Protein AF-A0A3L8SHZ1-F1 (afdb_monomer_lite)

InterPro domains:
  IPR016137 RGS domain [PF00615] (63-120)
  IPR016137 RGS domain [PS50132] (8-121)
  IPR036305 RGS domain superfamily [SSF48097] (8-131)
  IPR044926 RGS, subdomain 2 [G3DSA:1.10.167.10] (62-103)

pLDDT: mean 78.61, std 20.46, range [36.62, 97.12]

Secondary structure (DSSP, 8-state):
--HHHHHHHHTS-GGGHHHHHHHHIIIIISPP---GGGSHHHHTTSS-S--PPPSS--------TT--TTS-HHHHHHHHHHHHH---GGGGHHHHHHHHHHHTTHHHHHHHTSHHHHHHHHHHHHHTSPP-GGGSEEEEEEEEETTEEEEEEEPPPTTTGGG-

Organism: Chloebia gouldiae (NCBI:txid44316)

Radius of gyration: 27.33 Å; chains: 1; bounding box: 91×33×61 Å

Structure (mmCIF, N/CA/C/O backbone):
data_AF-A0A3L8SHZ1-F1
#
_entry.id   AF-A0A3L8SHZ1-F1
#
loop_
_atom_site.group_PDB
_atom_site.id
_atom_site.type_symbol
_atom_site.label_atom_id
_atom_site.label_alt_id
_atom_site.label_comp_id
_atom_site.label_asym_id
_atom_site.label_entity_id
_atom_site.label_seq_id
_atom_site.pdbx_PDB_ins_code
_atom_site.Cartn_x
_atom_site.Cartn_y
_atom_site.Cartn_z
_atom_site.occupancy
_atom_site.B_iso_or_equiv
_atom_site.auth_seq_id
_atom_site.auth_comp_id
_atom_site.auth_asym_id
_atom_site.auth_atom_id
_atom_site.pdbx_PDB_model_num
ATOM 1 N N . MET A 1 1 ? -9.343 -0.999 9.132 1.00 62.44 1 MET A N 1
ATOM 2 C CA . MET A 1 1 ? -8.519 0.213 9.185 1.00 62.44 1 MET A CA 1
ATOM 3 C C . MET A 1 1 ? -7.730 0.208 7.888 1.00 62.44 1 MET A C 1
ATOM 5 O O . MET A 1 1 ? -7.260 -0.868 7.531 1.00 62.44 1 MET A O 1
ATOM 9 N N . PRO A 1 2 ? -7.618 1.312 7.131 1.00 75.38 2 PRO A N 1
ATOM 10 C CA . PRO A 1 2 ? -6.782 1.315 5.933 1.00 75.38 2 PRO A CA 1
ATOM 11 C C . PRO A 1 2 ? -5.322 1.018 6.301 1.00 75.38 2 PRO A C 1
ATOM 13 O O . PRO A 1 2 ? -4.813 1.602 7.250 1.00 75.38 2 PRO A O 1
ATOM 16 N N . VAL A 1 3 ? -4.635 0.164 5.537 1.00 72.50 3 VAL A N 1
ATOM 17 C CA . VAL A 1 3 ? -3.240 -0.254 5.818 1.00 72.50 3 VAL A CA 1
ATOM 18 C C . VAL A 1 3 ? -2.276 0.942 5.912 1.00 72.50 3 VAL A C 1
ATOM 20 O O . VAL A 1 3 ? -1.334 0.939 6.695 1.00 72.50 3 VAL A O 1
ATOM 23 N N . TRP A 1 4 ? -2.547 2.023 5.177 1.00 80.38 4 TRP A N 1
ATOM 24 C CA . TRP A 1 4 ? -1.756 3.257 5.238 1.00 80.38 4 TRP A CA 1
ATOM 25 C C . TRP A 1 4 ? -1.808 3.960 6.602 1.00 80.38 4 TRP A C 1
ATOM 27 O O . TRP A 1 4 ? -0.862 4.654 6.952 1.00 80.38 4 TRP A O 1
ATOM 37 N N . VAL A 1 5 ? -2.871 3.765 7.388 1.00 85.31 5 VAL A N 1
ATOM 38 C CA . VAL A 1 5 ? -3.003 4.362 8.728 1.00 85.31 5 VAL A CA 1
ATOM 39 C C . VAL A 1 5 ? -1.958 3.793 9.688 1.00 85.31 5 VAL A C 1
ATOM 41 O O . VAL A 1 5 ? -1.378 4.545 10.469 1.00 85.31 5 VAL A O 1
ATOM 44 N N . GLU A 1 6 ? -1.670 2.492 9.597 1.00 87.12 6 GLU A N 1
ATOM 45 C CA . GLU A 1 6 ? -0.581 1.875 10.357 1.00 87.12 6 GLU A CA 1
ATOM 46 C C . GLU A 1 6 ? 0.779 2.404 9.895 1.00 87.12 6 GLU A C 1
ATOM 48 O O . GLU A 1 6 ? 1.571 2.847 10.723 1.00 87.12 6 GLU A O 1
ATOM 53 N N . ALA A 1 7 ? 1.022 2.456 8.582 1.00 88.75 7 ALA A N 1
ATOM 54 C CA . ALA A 1 7 ? 2.279 2.980 8.050 1.00 88.75 7 ALA A CA 1
ATOM 55 C C . ALA A 1 7 ? 2.541 4.422 8.519 1.00 88.75 7 ALA A C 1
ATOM 57 O O . ALA A 1 7 ? 3.660 4.786 8.878 1.00 88.75 7 ALA A O 1
ATOM 58 N N . GLU A 1 8 ? 1.498 5.253 8.569 1.00 91.19 8 GLU A N 1
ATOM 59 C CA . GLU A 1 8 ? 1.593 6.604 9.109 1.00 91.19 8 GLU A CA 1
ATOM 60 C C . GLU A 1 8 ? 1.863 6.635 10.622 1.00 91.19 8 GLU A C 1
ATOM 62 O O . GLU A 1 8 ? 2.452 7.601 11.121 1.00 91.19 8 GLU A O 1
ATOM 67 N N . TYR A 1 9 ? 1.389 5.643 11.373 1.00 91.69 9 TYR A N 1
ATOM 68 C CA . TYR A 1 9 ? 1.647 5.506 12.803 1.00 91.69 9 TYR A CA 1
ATOM 69 C C . TYR A 1 9 ? 3.093 5.060 13.076 1.00 91.69 9 TYR A C 1
ATOM 71 O O . TYR A 1 9 ? 3.766 5.674 13.900 1.00 91.69 9 TYR A O 1
ATOM 79 N N . GLU A 1 10 ? 3.621 4.091 12.327 1.00 92.00 10 GLU A N 1
ATOM 80 C CA . GLU A 1 10 ? 4.994 3.576 12.476 1.00 92.00 10 GLU A CA 1
ATOM 81 C C . GLU A 1 10 ? 6.084 4.635 12.228 1.00 92.00 10 GLU A C 1
ATOM 83 O O . GLU A 1 10 ? 7.136 4.648 12.883 1.00 92.00 10 GLU A O 1
ATOM 88 N N . ILE A 1 11 ? 5.844 5.548 11.282 1.00 93.25 11 ILE A N 1
ATOM 89 C CA . ILE A 1 11 ? 6.777 6.642 10.968 1.00 93.25 11 ILE A CA 1
ATOM 90 C C . ILE A 1 11 ? 6.626 7.849 11.901 1.00 93.25 11 ILE A C 1
ATOM 92 O O . ILE A 1 11 ? 7.418 8.792 11.807 1.00 93.25 11 ILE A O 1
ATOM 96 N N . ALA A 1 12 ? 5.617 7.859 12.776 1.00 92.56 12 ALA A N 1
ATOM 97 C CA . ALA A 1 12 ? 5.420 8.956 13.708 1.00 92.56 12 ALA A CA 1
ATOM 98 C C . ALA A 1 12 ? 6.575 9.019 14.731 1.00 92.56 12 ALA A C 1
ATOM 100 O O . ALA A 1 12 ? 7.138 7.984 15.103 1.00 92.56 12 ALA A O 1
ATOM 101 N N . PRO A 1 13 ? 6.944 10.224 15.205 1.00 93.31 13 PRO A N 1
ATOM 102 C CA . PRO A 1 13 ? 7.853 10.36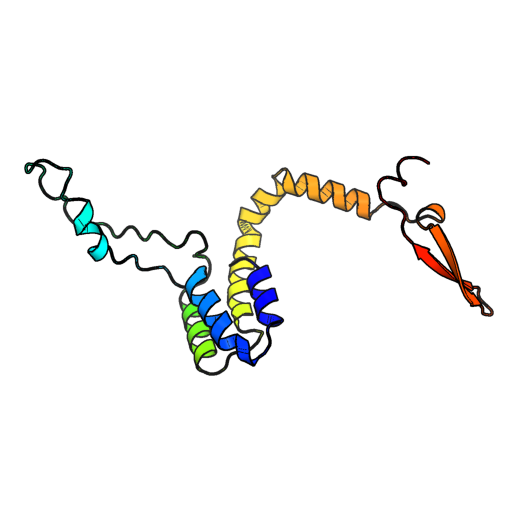6 16.337 1.00 93.31 13 PRO A CA 1
ATOM 103 C C . PRO A 1 13 ? 7.290 9.671 17.580 1.00 93.31 13 PRO A C 1
ATOM 105 O O . PRO A 1 13 ? 6.087 9.762 17.831 1.00 93.31 13 PRO A O 1
ATOM 108 N N . ASP A 1 14 ? 8.161 9.059 18.385 1.00 90.69 14 ASP A N 1
ATOM 109 C CA . ASP A 1 14 ? 7.762 8.257 19.552 1.00 90.69 14 ASP A CA 1
ATOM 110 C C . ASP A 1 14 ? 6.881 9.044 20.544 1.00 90.69 14 ASP A C 1
ATOM 112 O O . ASP A 1 14 ? 5.912 8.519 21.088 1.00 90.69 14 ASP A O 1
ATOM 116 N N . GLU A 1 15 ? 7.146 10.345 20.695 1.00 92.56 15 GLU A N 1
ATOM 117 C CA . GLU A 1 15 ? 6.392 11.291 21.534 1.00 92.56 15 GLU A CA 1
ATOM 118 C C . GLU A 1 15 ? 4.910 11.413 21.138 1.00 92.56 15 GLU A C 1
ATOM 120 O O . GLU A 1 15 ? 4.064 11.715 21.975 1.00 92.56 15 GLU A O 1
ATOM 125 N N . LYS A 1 16 ? 4.590 11.178 19.859 1.00 92.75 16 LYS A N 1
ATOM 126 C CA . LYS A 1 16 ? 3.237 11.312 19.299 1.00 92.75 16 LYS A CA 1
ATOM 127 C C . LYS A 1 16 ? 2.489 9.987 19.204 1.00 92.75 16 LYS A C 1
ATOM 129 O O . LYS A 1 16 ? 1.306 9.996 18.864 1.00 92.75 16 LYS A O 1
ATOM 134 N N . LEU A 1 17 ? 3.144 8.859 19.493 1.00 91.81 17 LEU A N 1
ATOM 135 C CA . LEU A 1 17 ? 2.526 7.536 19.379 1.00 91.81 17 LEU A CA 1
ATOM 136 C C . LEU A 1 17 ? 1.299 7.411 20.286 1.00 91.81 17 LEU A C 1
ATOM 138 O O . LEU A 1 17 ? 0.273 6.904 19.851 1.00 91.81 17 LEU A O 1
ATOM 142 N N . GLY A 1 18 ? 1.354 7.938 21.511 1.00 92.12 18 GLY A N 1
ATOM 143 C CA . GLY A 1 18 ? 0.214 7.887 22.431 1.00 92.12 18 GLY A CA 1
ATOM 144 C C . GLY A 1 18 ? -1.027 8.611 21.894 1.00 92.12 18 GLY A C 1
ATOM 145 O O . GLY A 1 18 ? -2.117 8.044 21.876 1.00 92.12 18 GLY A O 1
ATOM 146 N N . GLU A 1 19 ? -0.870 9.853 21.426 1.00 92.94 19 GLU A N 1
ATOM 147 C CA . GLU A 1 19 ? -1.979 10.658 20.888 1.00 92.94 19 GLU A CA 1
ATOM 148 C C . GLU A 1 19 ? -2.539 10.051 19.599 1.00 92.94 19 GLU A C 1
ATOM 150 O O . GLU A 1 19 ? -3.747 9.850 19.474 1.00 92.94 19 GLU A O 1
ATOM 155 N N . LYS A 1 20 ? -1.652 9.691 18.667 1.00 92.69 20 LYS A N 1
ATOM 156 C CA . LYS A 1 20 ? -2.041 9.118 17.378 1.00 92.69 20 LYS A CA 1
ATOM 157 C C . LYS A 1 20 ? -2.675 7.737 17.530 1.00 92.69 20 LYS A C 1
ATOM 159 O O . LYS A 1 20 ? -3.635 7.421 16.838 1.00 92.69 20 LYS A O 1
ATOM 164 N N . GLY A 1 21 ? -2.174 6.924 18.458 1.00 91.81 21 GLY A N 1
ATOM 165 C CA . GLY A 1 21 ? -2.756 5.623 18.770 1.00 91.81 21 GLY A CA 1
ATOM 166 C C . GLY A 1 21 ? -4.180 5.755 19.307 1.00 91.81 21 GLY A C 1
ATOM 167 O O . GLY A 1 21 ? -5.060 5.024 18.863 1.00 91.81 21 GLY A O 1
ATOM 168 N N . LYS A 1 22 ? -4.440 6.738 20.182 1.00 91.69 22 LYS A N 1
ATOM 169 C CA . LYS A 1 22 ? -5.792 7.008 20.705 1.00 91.69 22 LYS A CA 1
ATOM 170 C C . LYS A 1 22 ? -6.753 7.456 19.608 1.00 91.69 22 LYS A C 1
ATOM 172 O O . LYS A 1 22 ? -7.894 7.007 19.585 1.00 91.69 22 LYS A O 1
ATOM 177 N N . GLU A 1 23 ? -6.289 8.288 18.678 1.00 90.75 23 GLU A N 1
ATOM 178 C CA . GLU A 1 23 ? -7.078 8.689 17.508 1.00 90.75 23 GLU A CA 1
ATOM 179 C C . GLU A 1 23 ? -7.455 7.479 16.637 1.00 90.75 23 GLU A C 1
ATOM 181 O O . GLU A 1 23 ? -8.610 7.336 16.236 1.00 90.75 23 GLU A O 1
ATOM 186 N N . ILE A 1 24 ? -6.500 6.579 16.376 1.00 90.88 24 ILE A N 1
ATOM 187 C CA . ILE A 1 24 ? -6.733 5.365 15.581 1.00 90.88 24 ILE A CA 1
ATOM 188 C C . ILE A 1 24 ? -7.724 4.432 16.285 1.00 90.88 24 ILE A C 1
ATOM 190 O O . ILE A 1 24 ? -8.657 3.947 15.640 1.00 90.88 24 ILE A O 1
ATOM 194 N N . MET A 1 25 ? -7.553 4.219 17.593 1.00 89.19 25 MET A N 1
ATOM 195 C CA . MET 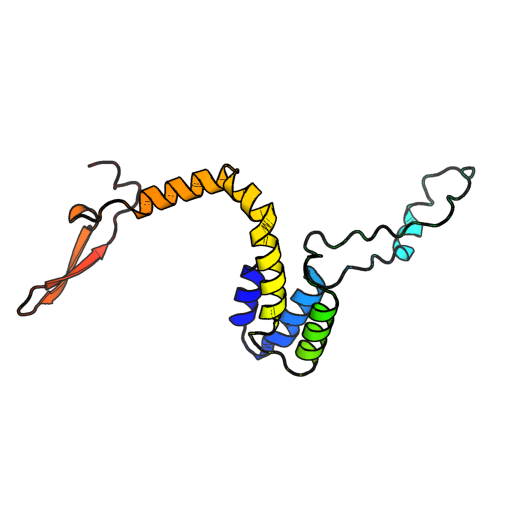A 1 25 ? -8.476 3.427 18.411 1.00 89.19 25 MET A CA 1
ATOM 196 C C . MET A 1 25 ? -9.899 3.981 18.314 1.00 89.19 25 MET A C 1
ATOM 198 O O . MET A 1 25 ? -10.804 3.254 17.909 1.00 89.19 25 MET A O 1
ATOM 202 N N . MET A 1 26 ? -10.067 5.282 18.581 1.00 87.38 26 MET A N 1
ATOM 203 C CA . MET A 1 26 ? -11.370 5.949 18.571 1.00 87.38 26 MET A CA 1
ATOM 204 C C . MET A 1 26 ? -12.065 5.859 17.205 1.00 87.38 26 MET A C 1
ATOM 206 O O . MET A 1 26 ? -13.269 5.644 17.113 1.00 87.38 26 MET A O 1
ATOM 210 N N . LYS A 1 27 ? -11.306 6.045 16.122 1.00 86.44 27 LYS A N 1
ATOM 211 C CA . LYS A 1 27 ? -11.872 6.200 14.779 1.00 86.44 27 LYS A CA 1
ATOM 212 C C . LYS A 1 27 ? -12.182 4.879 14.076 1.00 86.44 27 LYS A C 1
ATOM 214 O O . LYS A 1 27 ? -13.130 4.829 13.291 1.00 86.44 27 LYS A O 1
ATOM 219 N N . TYR A 1 28 ? -11.351 3.857 14.282 1.00 87.31 28 TYR A N 1
ATOM 220 C CA . TYR A 1 28 ? -11.398 2.619 13.494 1.00 87.31 28 TYR A CA 1
ATOM 221 C C . TYR A 1 28 ? -11.737 1.372 14.313 1.00 87.31 28 TYR A C 1
ATOM 223 O O . TYR A 1 28 ? -12.156 0.384 13.713 1.00 87.31 28 TYR A O 1
ATOM 231 N N . LEU A 1 29 ? -11.521 1.388 15.634 1.00 86.19 29 LEU A N 1
ATOM 232 C CA . LEU A 1 29 ? -11.580 0.186 16.474 1.00 86.19 29 LEU A CA 1
ATOM 233 C C . LEU A 1 29 ? -12.644 0.254 17.576 1.00 86.19 29 LEU A C 1
ATOM 235 O O . LEU A 1 29 ? -13.098 -0.793 18.024 1.00 86.19 29 LEU A O 1
ATOM 239 N N . THR A 1 30 ? -13.096 1.439 17.985 1.00 80.69 30 THR A N 1
ATOM 240 C CA . THR A 1 30 ? -14.221 1.579 18.919 1.00 80.69 30 THR A CA 1
ATOM 241 C C . THR A 1 30 ? -15.508 1.932 18.171 1.00 80.69 30 THR A C 1
ATOM 243 O O . THR A 1 30 ? -15.499 2.884 17.385 1.00 80.69 30 THR A O 1
ATOM 246 N N . PRO A 1 31 ? -16.624 1.223 18.411 1.00 67.44 31 PRO A N 1
ATOM 247 C CA . PRO A 1 31 ? -17.937 1.675 17.967 1.00 67.44 31 PRO A CA 1
ATOM 248 C C . PRO A 1 31 ? -18.264 3.021 18.629 1.00 67.44 31 PRO A C 1
ATOM 250 O O . PRO A 1 31 ? -18.085 3.171 19.836 1.00 67.44 31 PRO A O 1
ATOM 253 N N . GLU A 1 32 ? -18.727 4.009 17.863 1.00 61.88 32 GLU A N 1
ATOM 254 C CA . GLU A 1 32 ? -19.263 5.241 18.451 1.00 61.88 32 GLU A CA 1
ATOM 255 C C . GLU A 1 32 ? -20.626 4.933 19.090 1.00 61.88 32 GLU A C 1
ATOM 257 O O . GLU A 1 32 ? -21.582 4.584 18.394 1.00 61.88 32 GLU A O 1
ATOM 262 N N . ASP A 1 33 ? -20.738 5.082 20.412 1.00 52.09 33 ASP A N 1
ATOM 263 C CA . ASP A 1 33 ? -22.039 5.182 21.070 1.00 52.09 33 ASP A CA 1
ATOM 264 C C . ASP A 1 33 ? -22.637 6.555 20.721 1.00 52.09 33 ASP A C 1
ATOM 266 O O . ASP A 1 33 ? -22.232 7.590 21.254 1.00 52.09 33 ASP A O 1
ATOM 270 N N . ILE A 1 34 ? -23.604 6.599 19.802 1.00 44.50 34 ILE A N 1
ATOM 271 C CA . ILE A 1 34 ? -24.453 7.786 19.668 1.00 44.50 34 ILE A CA 1
ATOM 272 C C . ILE A 1 34 ? -25.385 7.804 20.882 1.00 44.50 34 ILE A C 1
ATOM 274 O O . ILE A 1 34 ? -26.333 7.019 20.955 1.00 44.50 34 ILE A O 1
ATOM 278 N N . ASP A 1 35 ? -25.142 8.723 21.819 1.00 44.88 35 ASP A N 1
ATOM 279 C CA . ASP A 1 35 ? -26.078 9.056 22.896 1.00 44.88 35 ASP A CA 1
ATOM 280 C C . ASP A 1 35 ? -27.396 9.581 22.294 1.00 44.88 35 ASP A C 1
ATOM 282 O O . ASP A 1 35 ? -27.585 10.782 22.067 1.00 44.88 35 ASP A O 1
ATOM 286 N N . LEU A 1 36 ? -28.342 8.671 22.043 1.00 45.72 36 LEU A N 1
ATOM 287 C CA . LEU A 1 36 ? -29.683 8.981 21.535 1.00 45.72 36 LEU A CA 1
ATOM 288 C C . LEU A 1 36 ? -30.497 9.897 22.473 1.00 45.72 36 LEU A C 1
ATOM 290 O O . LEU A 1 36 ? -31.522 10.430 22.056 1.00 45.72 36 LEU A O 1
ATOM 294 N N . GLU A 1 37 ? -30.030 10.171 23.696 1.00 51.06 37 GLU A N 1
ATOM 295 C CA . GLU A 1 37 ? -30.674 11.125 24.610 1.00 51.06 37 GLU A CA 1
ATOM 296 C C . GLU A 1 37 ? -30.541 12.595 24.166 1.00 51.06 37 GLU A C 1
ATOM 298 O O . GLU A 1 37 ? -31.263 13.458 24.670 1.00 51.06 37 GLU A O 1
ATOM 303 N N . LYS A 1 38 ? -29.665 12.924 23.201 1.00 43.31 38 LYS A N 1
ATOM 304 C CA . LYS A 1 38 ? -29.433 14.328 22.806 1.00 43.31 38 LYS A CA 1
ATOM 305 C C . LYS A 1 38 ? -30.312 14.855 21.665 1.00 43.31 38 LYS A C 1
ATOM 307 O O . LYS A 1 38 ? -30.336 16.070 21.468 1.00 43.31 38 LYS A O 1
ATOM 312 N N . ASP A 1 39 ? -31.063 14.000 20.962 1.00 40.34 39 ASP A N 1
ATOM 313 C CA . ASP A 1 39 ? -31.928 14.410 19.833 1.00 40.34 39 ASP A CA 1
ATOM 314 C C . ASP A 1 39 ? -33.442 14.175 20.052 1.00 40.34 39 ASP A C 1
ATOM 316 O O . ASP A 1 39 ? -34.265 14.530 19.201 1.00 40.34 39 ASP A O 1
ATOM 320 N N . GLU A 1 40 ? -33.867 13.711 21.236 1.00 44.50 40 GLU A N 1
ATOM 321 C CA . GLU A 1 40 ? -35.300 13.671 21.598 1.00 44.50 40 GLU A CA 1
ATOM 322 C C . GLU A 1 40 ? -35.935 15.077 21.662 1.00 44.50 40 GLU A C 1
ATOM 324 O O . GLU A 1 40 ? -37.143 15.255 21.468 1.00 44.50 40 GLU A O 1
ATOM 329 N N . GLY A 1 41 ? -35.113 16.116 21.851 1.00 42.34 41 GLY A N 1
ATOM 330 C CA . GLY A 1 41 ? -35.548 17.515 21.870 1.00 42.34 41 GLY A CA 1
ATOM 331 C C . GLY A 1 41 ? -35.949 18.084 20.503 1.00 42.34 41 GLY A C 1
ATOM 332 O O . GLY A 1 41 ? -36.561 19.154 20.447 1.00 42.34 41 GLY A O 1
ATOM 333 N N . LYS A 1 42 ? -35.630 17.396 19.397 1.00 44.97 42 LYS A N 1
ATOM 334 C CA . LYS A 1 42 ? -35.894 17.886 18.033 1.00 44.97 42 LYS A CA 1
ATOM 335 C C . LYS A 1 42 ? -36.991 17.105 17.311 1.00 44.97 42 LYS A C 1
ATOM 337 O O . LYS A 1 42 ? -37.672 17.676 16.459 1.00 44.97 42 LYS A O 1
ATOM 342 N N . PHE A 1 43 ? -37.228 15.851 17.698 1.00 39.50 43 PHE A N 1
ATOM 343 C CA . PHE A 1 43 ? -38.263 15.002 17.097 1.00 39.50 43 PHE A CA 1
ATOM 344 C C . PHE A 1 43 ? -39.685 15.311 17.608 1.00 39.50 43 PHE A C 1
ATOM 346 O O . PHE A 1 43 ? -40.658 15.205 16.861 1.00 39.50 43 PHE A O 1
ATOM 353 N N . ASN A 1 44 ? -39.820 15.822 18.837 1.00 37.78 44 ASN A N 1
ATOM 354 C CA . ASN A 1 44 ? -41.118 16.103 19.474 1.00 37.78 44 ASN A CA 1
ATOM 355 C C . ASN A 1 44 ? -41.842 17.374 18.985 1.00 37.78 44 ASN A C 1
ATOM 357 O O . ASN A 1 44 ? -42.802 17.825 19.609 1.00 37.78 44 ASN A O 1
ATOM 361 N N . ARG A 1 45 ? -41.421 17.968 17.861 1.00 44.75 45 ARG A N 1
ATOM 362 C CA . ARG A 1 45 ? -42.093 19.143 17.277 1.00 44.75 45 ARG A CA 1
ATOM 363 C C . ARG A 1 45 ? -42.948 18.857 16.044 1.00 44.75 45 ARG A C 1
ATOM 365 O O . ARG A 1 45 ? -43.586 19.792 15.567 1.00 44.75 45 ARG A O 1
ATOM 372 N N . ILE A 1 46 ? -42.963 17.626 15.516 1.00 48.47 46 ILE A N 1
ATOM 373 C CA . ILE A 1 46 ? -43.572 17.351 14.196 1.00 48.47 46 ILE A CA 1
ATOM 374 C C . ILE A 1 46 ? -44.633 16.229 14.198 1.00 48.47 46 ILE A C 1
ATOM 376 O O . ILE A 1 46 ? -45.272 16.019 13.172 1.00 48.47 46 ILE A O 1
ATOM 380 N N . LEU A 1 47 ? -44.958 15.574 15.320 1.00 36.62 47 LEU A N 1
ATOM 381 C CA . LEU A 1 47 ? -46.048 14.580 15.335 1.00 36.62 47 LEU A CA 1
ATOM 382 C C . LEU A 1 47 ? -47.245 15.014 16.204 1.00 36.62 47 LEU A C 1
ATOM 384 O O . LEU A 1 47 ? -47.055 15.355 17.372 1.00 36.62 47 LEU A O 1
ATOM 388 N N . PRO A 1 48 ? -48.485 15.010 15.669 1.00 36.94 48 PRO A N 1
ATOM 389 C CA . PRO A 1 48 ? -49.685 15.199 16.476 1.00 36.94 48 PRO A CA 1
ATOM 390 C C . PRO A 1 48 ? -49.872 14.017 17.442 1.00 36.94 48 PRO A C 1
ATOM 392 O O . PRO A 1 48 ? -49.558 12.874 17.118 1.00 36.94 48 PRO A O 1
ATOM 395 N N . ALA A 1 49 ? -50.392 14.320 18.632 1.00 45.59 49 ALA A N 1
ATOM 396 C CA . ALA A 1 49 ? -50.399 13.504 19.851 1.00 45.59 49 ALA A CA 1
ATOM 397 C C . ALA A 1 49 ? -51.249 12.205 19.826 1.00 45.59 49 ALA A C 1
ATOM 399 O O . ALA A 1 49 ? -51.998 11.944 20.765 1.00 45.59 49 ALA A O 1
ATOM 400 N N . SER A 1 50 ? -51.185 11.382 18.775 1.00 43.97 50 SER A N 1
ATOM 401 C CA . SER A 1 50 ? -52.033 10.180 18.672 1.00 43.97 50 SER A CA 1
ATOM 402 C C . SER A 1 50 ? -51.408 8.956 17.996 1.00 43.97 50 SER A C 1
ATOM 404 O O . SER A 1 50 ? -52.130 8.114 17.474 1.00 43.97 50 SER A O 1
ATOM 406 N N . VAL A 1 51 ? -50.084 8.802 18.029 1.00 45.91 51 VAL A N 1
ATOM 407 C CA . VAL A 1 51 ? -49.446 7.538 17.621 1.00 45.91 51 VAL A CA 1
ATOM 408 C C . VAL A 1 51 ? -48.859 6.870 18.861 1.00 45.91 51 VAL A C 1
ATOM 410 O O . VAL A 1 51 ? -47.999 7.446 19.524 1.00 45.91 51 VAL A O 1
ATOM 413 N N . GLU A 1 52 ? -49.387 5.695 19.210 1.00 40.75 52 GLU A N 1
ATOM 414 C CA . GLU A 1 52 ? -48.911 4.856 20.317 1.00 40.75 52 GLU A CA 1
ATOM 415 C C . GLU A 1 52 ? -47.412 4.538 20.177 1.00 40.75 52 GLU A C 1
ATOM 417 O O . GLU A 1 52 ? -46.900 4.331 19.075 1.00 40.75 52 GLU A O 1
ATOM 422 N N . ALA A 1 53 ? -46.708 4.516 21.312 1.00 38.31 53 ALA A N 1
ATOM 423 C CA . ALA A 1 53 ? -45.265 4.304 21.384 1.00 38.31 53 ALA A CA 1
ATOM 424 C C . ALA A 1 53 ? -44.860 2.907 20.860 1.00 38.31 53 ALA A C 1
ATOM 426 O O . ALA A 1 53 ? -45.467 1.912 21.267 1.00 38.31 53 ALA A O 1
ATOM 427 N N . PRO A 1 54 ? -43.822 2.791 20.010 1.00 39.56 54 PRO A N 1
ATOM 428 C CA . PRO A 1 54 ? -43.343 1.492 19.559 1.00 39.56 54 PRO A CA 1
ATOM 429 C C . PRO A 1 54 ? -42.623 0.739 20.698 1.00 39.56 54 PRO A C 1
ATOM 431 O O . PRO A 1 54 ? -41.860 1.346 21.456 1.00 39.56 54 PRO A O 1
ATOM 434 N N . PRO A 1 55 ? -42.842 -0.583 20.839 1.00 38.16 55 PRO A N 1
ATOM 435 C CA . PRO A 1 55 ? -42.198 -1.391 21.865 1.00 38.16 55 PRO A CA 1
ATOM 436 C C . PRO A 1 55 ? -40.717 -1.615 21.533 1.00 38.16 55 PRO A C 1
ATOM 438 O O . PRO A 1 55 ? -40.387 -2.038 20.431 1.00 38.16 55 PRO A O 1
ATOM 441 N N . ALA A 1 56 ? -39.862 -1.355 22.528 1.00 39.16 56 ALA A N 1
ATOM 442 C CA . ALA A 1 56 ? -38.431 -1.663 22.599 1.00 39.16 56 ALA A CA 1
ATOM 443 C C . ALA A 1 56 ? -37.602 -1.261 21.364 1.00 39.16 56 ALA A C 1
ATOM 445 O O . ALA A 1 56 ? -37.483 -2.000 20.388 1.00 39.16 56 ALA A O 1
ATOM 446 N N . ALA A 1 57 ? -36.948 -0.101 21.464 1.00 38.19 57 ALA A N 1
ATOM 447 C CA . ALA A 1 57 ? -35.890 0.319 20.559 1.00 38.19 57 ALA A CA 1
ATOM 448 C C . ALA A 1 57 ? -34.842 -0.799 20.395 1.00 38.19 57 ALA A C 1
ATOM 450 O O . ALA A 1 57 ? -34.042 -1.069 21.293 1.00 38.19 57 ALA A O 1
ATOM 451 N N . HIS A 1 58 ? -34.838 -1.451 19.232 1.00 41.31 58 HIS A N 1
ATOM 452 C CA . HIS A 1 58 ? -33.659 -2.160 18.762 1.00 41.31 58 HIS A CA 1
ATOM 453 C C . HIS A 1 58 ? -32.548 -1.117 18.616 1.00 41.31 58 HIS A C 1
ATOM 455 O O . HIS A 1 58 ? -32.681 -0.179 17.832 1.00 41.31 58 HIS A O 1
ATOM 461 N N . ARG A 1 59 ? -31.477 -1.263 19.405 1.00 37.72 59 ARG A N 1
ATOM 462 C CA . ARG A 1 59 ? -30.242 -0.484 19.271 1.00 37.72 59 ARG A CA 1
ATOM 463 C C . ARG A 1 59 ? -29.753 -0.605 17.828 1.00 37.72 59 ARG A C 1
ATOM 465 O O . ARG A 1 59 ? -29.250 -1.656 17.440 1.00 37.72 59 ARG A O 1
ATOM 472 N N . VAL A 1 60 ? -29.931 0.442 17.031 1.00 38.81 60 VAL A N 1
ATOM 473 C CA . VAL A 1 60 ? -29.256 0.561 15.741 1.00 38.81 60 VAL A CA 1
ATOM 474 C C . VAL A 1 60 ? -27.874 1.114 16.060 1.00 38.81 60 VAL A C 1
ATOM 476 O O . VAL A 1 60 ? -27.726 2.307 16.300 1.00 38.81 60 VAL A O 1
ATOM 479 N N . LEU A 1 61 ? -26.882 0.226 16.140 1.00 40.25 61 LEU A N 1
ATOM 480 C CA . LEU A 1 61 ? -25.478 0.619 16.163 1.00 40.25 61 LEU A CA 1
ATOM 481 C C . LEU A 1 61 ? -25.155 1.146 14.762 1.00 40.25 61 LEU A C 1
ATOM 483 O O . LEU A 1 61 ? -24.923 0.369 13.841 1.00 40.25 61 LEU A O 1
ATOM 487 N N . THR A 1 62 ? -25.236 2.457 14.555 1.00 38.09 62 THR A N 1
ATOM 488 C CA . THR A 1 62 ? -24.631 3.059 13.366 1.00 38.09 62 THR A CA 1
ATOM 489 C C . THR A 1 62 ? -23.159 3.248 13.674 1.00 38.09 62 THR A C 1
ATOM 491 O O . THR A 1 62 ? -22.766 4.237 14.286 1.00 38.09 62 THR A O 1
ATOM 494 N N . GLU A 1 63 ? -22.372 2.244 13.309 1.00 46.78 63 GLU A N 1
ATOM 495 C CA . GLU A 1 63 ? -20.918 2.272 13.387 1.00 46.78 63 GLU A CA 1
ATOM 496 C C . GLU A 1 63 ? -20.381 3.481 12.594 1.00 46.78 63 GLU A C 1
ATOM 498 O O . GLU A 1 63 ? -20.958 3.872 11.572 1.00 46.78 63 GLU A O 1
ATOM 503 N N . SER A 1 64 ? -19.283 4.092 13.060 1.00 50.91 64 SER A N 1
ATOM 504 C CA . SER A 1 64 ? -18.537 5.089 12.278 1.00 50.91 64 SER A CA 1
ATOM 505 C C . SER A 1 64 ? -18.345 4.556 10.849 1.00 50.91 64 SER A C 1
ATOM 507 O O . SER A 1 64 ? -18.022 3.379 10.691 1.00 50.91 64 SER A O 1
ATOM 509 N N . PRO A 1 65 ? -18.481 5.372 9.784 1.00 60.09 65 PRO A N 1
ATOM 510 C CA . PRO A 1 65 ? -18.328 4.896 8.404 1.00 60.09 65 PRO A CA 1
ATOM 511 C C . PRO A 1 65 ? -16.928 4.329 8.101 1.00 60.09 65 PRO A C 1
ATOM 513 O O . PRO A 1 65 ? -16.703 3.788 7.022 1.00 60.09 65 PRO A O 1
ATOM 516 N N . ALA A 1 66 ? -15.978 4.489 9.028 1.00 71.25 66 ALA A N 1
ATOM 517 C CA . ALA A 1 66 ? -14.629 3.947 8.967 1.00 71.25 66 ALA A CA 1
ATOM 518 C C . ALA A 1 66 ? -14.364 2.822 9.989 1.00 71.25 66 ALA A C 1
ATOM 520 O O . ALA A 1 66 ? -13.238 2.323 10.036 1.00 71.25 66 ALA A O 1
ATOM 521 N N . TYR A 1 67 ? -15.348 2.447 10.811 1.00 79.06 67 TYR A N 1
ATOM 522 C CA . TYR A 1 67 ? -15.233 1.343 11.761 1.00 79.06 67 TYR A CA 1
ATOM 523 C C . TYR A 1 67 ? -15.023 0.019 11.031 1.00 79.06 67 TYR A C 1
ATOM 525 O O . TYR A 1 67 ? -15.509 -0.181 9.918 1.00 79.06 67 TYR A O 1
ATOM 533 N N . VAL A 1 68 ? -14.229 -0.856 11.643 1.00 83.62 68 VAL A N 1
ATOM 534 C CA . VAL A 1 68 ? -13.731 -2.071 10.999 1.00 83.62 68 VAL A CA 1
ATOM 535 C C . VAL A 1 68 ? -14.113 -3.267 11.860 1.00 83.62 68 VAL A C 1
ATOM 537 O O . VAL A 1 68 ? -13.375 -3.604 12.792 1.00 83.62 68 VAL A O 1
ATOM 540 N N . PRO A 1 69 ? -15.265 -3.896 11.569 1.00 82.19 69 PRO A N 1
ATOM 541 C CA . PRO A 1 69 ? -15.800 -4.995 12.368 1.00 82.19 69 PRO A CA 1
ATOM 542 C C . PRO A 1 69 ? -14.960 -6.279 12.271 1.00 82.19 69 PRO A C 1
ATOM 544 O O . PRO A 1 69 ? -15.151 -7.208 13.052 1.00 82.19 69 PRO A O 1
ATOM 547 N N . GLU A 1 70 ? -14.016 -6.357 11.330 1.00 85.75 70 GLU A N 1
ATOM 548 C CA . GLU A 1 70 ? -13.160 -7.526 11.098 1.00 85.75 70 GLU A CA 1
ATOM 549 C C . GLU A 1 70 ? -12.054 -7.699 12.151 1.00 85.75 70 GLU A C 1
ATOM 551 O O . GLU A 1 70 ? -11.357 -8.718 12.161 1.00 85.75 70 GLU A O 1
ATOM 556 N N . VAL A 1 71 ? -11.845 -6.708 13.021 1.00 87.00 71 VAL A N 1
ATOM 557 C CA . VAL A 1 71 ? -10.899 -6.812 14.136 1.00 87.00 71 VAL A CA 1
ATOM 558 C C . VAL A 1 71 ? -11.637 -7.339 15.364 1.00 87.00 71 VAL A C 1
ATOM 560 O O . VAL A 1 71 ? -12.577 -6.720 15.851 1.00 87.00 71 VAL A O 1
ATOM 563 N N . SER A 1 72 ? -11.194 -8.483 15.891 1.00 87.31 72 SER A N 1
ATOM 564 C CA . SER A 1 72 ? -11.813 -9.102 17.069 1.00 87.31 72 SER A CA 1
ATOM 565 C C . SER A 1 72 ? -11.731 -8.199 18.312 1.00 87.31 72 SER A C 1
ATOM 567 O O . SER A 1 72 ? -10.675 -7.590 18.533 1.00 87.31 72 SER A O 1
ATOM 569 N N . PRO A 1 73 ? -12.759 -8.182 19.178 1.00 86.94 73 PRO A N 1
ATOM 570 C CA . PRO A 1 73 ? -12.771 -7.365 20.393 1.00 86.94 73 PRO A CA 1
ATOM 571 C C . PRO A 1 73 ? -11.602 -7.673 21.341 1.00 86.94 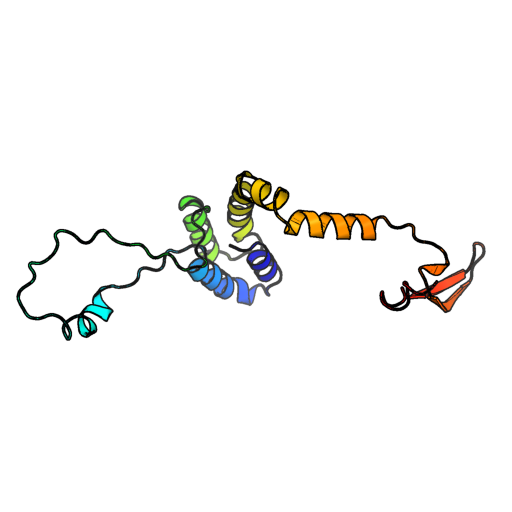73 PRO A C 1
ATOM 573 O O . PRO A 1 73 ? -11.080 -6.767 21.987 1.00 86.94 73 PRO A O 1
ATOM 576 N N . GLU A 1 74 ? -11.110 -8.915 21.371 1.00 89.56 74 GLU A N 1
ATOM 577 C CA . GLU A 1 74 ? -9.944 -9.306 22.171 1.00 89.56 74 GLU A CA 1
ATOM 578 C C . GLU A 1 74 ? -8.652 -8.617 21.704 1.00 89.56 74 GLU A C 1
ATOM 580 O O . GLU A 1 74 ? -7.799 -8.276 22.524 1.00 89.56 74 GLU A O 1
ATOM 585 N N . LEU A 1 75 ? -8.493 -8.403 20.393 1.00 89.50 75 LEU A N 1
ATOM 586 C CA . LEU A 1 75 ? -7.343 -7.679 19.839 1.00 89.50 75 LEU A CA 1
ATOM 587 C C . LEU A 1 75 ? -7.434 -6.188 20.156 1.00 89.50 75 LEU A C 1
ATOM 589 O O . LEU A 1 75 ? -6.423 -5.588 20.507 1.00 89.50 75 LEU A O 1
ATOM 593 N N . ILE A 1 76 ? -8.637 -5.614 20.087 1.00 89.94 76 ILE A N 1
ATOM 594 C CA . ILE A 1 76 ? -8.882 -4.204 20.414 1.00 89.94 76 ILE A CA 1
ATOM 595 C C . ILE A 1 76 ? -8.490 -3.935 21.870 1.00 89.94 76 ILE A C 1
ATOM 597 O O . ILE A 1 76 ? -7.705 -3.026 22.127 1.00 89.94 76 ILE A O 1
ATOM 601 N N . GLN A 1 77 ? -8.937 -4.783 22.800 1.00 89.69 77 GLN A N 1
ATOM 602 C CA . GLN A 1 77 ? -8.591 -4.666 24.217 1.00 89.69 77 GLN A CA 1
ATOM 603 C C . GLN A 1 77 ? -7.076 -4.778 24.460 1.00 89.69 77 GLN A C 1
ATOM 605 O O . GLN A 1 77 ? -6.495 -3.960 25.167 1.00 89.69 77 GLN A O 1
ATOM 610 N N . GLN A 1 78 ? -6.401 -5.751 23.837 1.00 91.25 78 GLN A N 1
ATOM 611 C CA . GLN A 1 78 ? -4.944 -5.895 23.968 1.00 91.25 78 GLN A CA 1
ATOM 612 C C . GLN A 1 78 ? -4.180 -4.689 23.414 1.00 91.25 78 GLN A C 1
ATOM 614 O O . GLN A 1 78 ? -3.134 -4.310 23.947 1.00 91.25 78 GLN A O 1
ATOM 619 N N . THR A 1 79 ? -4.661 -4.115 22.313 1.00 92.44 79 THR A N 1
ATOM 620 C CA . THR A 1 79 ? -4.079 -2.917 21.715 1.00 92.44 79 THR A CA 1
ATOM 621 C C . THR A 1 79 ? -4.304 -1.697 22.609 1.00 92.44 79 THR A C 1
ATOM 623 O O . THR A 1 79 ? -3.369 -0.923 22.799 1.00 92.44 79 THR A O 1
ATOM 626 N N . GLU A 1 80 ? -5.477 -1.561 23.226 1.00 92.00 80 GLU A N 1
ATOM 627 C CA . GLU A 1 80 ? -5.777 -0.505 24.199 1.00 92.00 80 GLU A CA 1
ATOM 628 C C . GLU A 1 80 ? -4.860 -0.585 25.429 1.00 92.00 80 GLU A C 1
ATOM 630 O O . GLU A 1 80 ? -4.174 0.382 25.758 1.00 92.00 80 GLU A O 1
ATOM 635 N N . GLU A 1 81 ? -4.733 -1.765 26.039 1.00 91.94 81 GLU A N 1
ATOM 636 C CA . GLU A 1 81 ? -3.852 -1.975 27.194 1.00 91.94 81 GLU A CA 1
ATOM 637 C C . GLU A 1 81 ? -2.384 -1.664 26.865 1.00 91.94 81 GLU A C 1
ATOM 639 O O . GLU A 1 81 ? -1.667 -1.037 27.651 1.00 91.94 81 GLU A O 1
ATOM 644 N N . LYS A 1 82 ? -1.897 -2.083 25.691 1.00 92.00 82 LYS A N 1
ATOM 645 C CA . LYS A 1 82 ? -0.522 -1.786 25.260 1.00 92.00 82 LYS A CA 1
ATOM 646 C C . LYS A 1 82 ? -0.319 -0.302 24.972 1.00 92.00 82 LYS A C 1
ATOM 648 O O . LYS A 1 82 ? 0.762 0.213 25.254 1.00 92.00 82 LYS A O 1
ATOM 653 N N . LEU A 1 83 ? -1.335 0.378 24.446 1.00 92.12 83 LEU A N 1
ATOM 654 C CA . LEU A 1 83 ? -1.301 1.816 24.200 1.00 92.12 83 LEU A CA 1
ATOM 655 C C . LEU A 1 83 ? -1.201 2.614 25.507 1.00 92.12 83 LEU A C 1
ATOM 657 O O . LEU A 1 83 ? -0.497 3.620 25.549 1.00 92.12 83 LEU A O 1
ATOM 661 N N . GLU A 1 84 ? -1.868 2.168 26.573 1.00 89.81 84 GLU A N 1
ATOM 662 C CA . GLU A 1 84 ? -1.794 2.816 27.887 1.00 89.81 84 GLU A CA 1
ATOM 663 C C . GLU A 1 84 ? -0.467 2.561 28.610 1.00 89.81 84 GLU A C 1
ATOM 665 O O . GLU A 1 84 ? 0.080 3.470 29.235 1.00 89.81 84 GLU A O 1
ATOM 670 N N . ASN A 1 85 ? 0.066 1.341 28.515 1.00 89.88 85 ASN A N 1
ATOM 671 C CA . ASN A 1 85 ? 1.279 0.956 29.236 1.00 89.88 85 ASN A CA 1
ATOM 672 C C . ASN A 1 85 ? 2.565 1.401 28.527 1.00 89.88 85 ASN A C 1
ATOM 674 O O . ASN A 1 85 ? 3.469 1.952 29.156 1.00 89.88 85 ASN A O 1
ATOM 678 N N . SER A 1 86 ? 2.682 1.129 27.225 1.00 90.06 86 SER A N 1
ATOM 679 C CA . SER A 1 86 ? 3.893 1.413 26.452 1.00 90.06 86 SER A CA 1
ATOM 680 C C . SER A 1 86 ? 3.601 1.441 24.943 1.00 90.06 86 SER A C 1
ATOM 682 O O . SER A 1 86 ? 3.688 0.395 24.285 1.00 90.06 86 SER A O 1
ATOM 684 N N . PRO A 1 87 ? 3.296 2.619 24.365 1.00 89.75 87 PRO A N 1
ATOM 685 C CA . PRO A 1 87 ? 3.140 2.765 22.924 1.00 89.75 87 PRO A CA 1
ATOM 686 C C . PRO A 1 87 ? 4.416 2.344 22.192 1.00 89.75 87 PRO A C 1
ATOM 688 O O . PRO A 1 87 ? 5.519 2.774 22.531 1.00 89.75 87 PRO A O 1
ATOM 691 N N . CYS A 1 88 ? 4.271 1.520 21.161 1.00 92.12 88 CYS A N 1
ATOM 692 C CA . CYS A 1 88 ? 5.360 1.136 20.272 1.00 92.12 88 CYS A CA 1
ATOM 693 C C . CYS A 1 88 ? 4.878 1.152 18.821 1.00 92.12 88 CYS A C 1
ATOM 695 O O . CYS A 1 88 ? 3.677 1.240 18.569 1.00 92.12 88 CYS A O 1
ATOM 697 N N . LYS A 1 89 ? 5.810 1.078 17.869 1.00 91.50 89 LYS A N 1
ATOM 698 C CA . LYS A 1 89 ? 5.510 1.182 16.431 1.00 91.50 89 LYS A CA 1
ATOM 699 C C . LYS A 1 89 ? 4.693 0.002 15.904 1.00 91.50 89 LYS A C 1
ATOM 701 O O . LYS A 1 89 ? 3.776 0.202 15.127 1.00 91.50 89 LYS A O 1
ATOM 706 N N . GLU A 1 90 ? 4.932 -1.185 16.450 1.00 91.75 90 GLU A N 1
ATOM 707 C CA . GLU A 1 90 ? 4.268 -2.441 16.067 1.00 91.75 90 GLU A CA 1
ATOM 708 C C . GLU A 1 90 ? 2.909 -2.657 16.766 1.00 91.75 90 GLU A C 1
ATOM 710 O O . GLU A 1 90 ? 2.380 -3.769 16.789 1.00 91.75 90 GLU A O 1
ATOM 715 N N . LEU A 1 91 ? 2.351 -1.620 17.401 1.00 92.75 91 LEU A N 1
ATOM 716 C CA . LEU A 1 91 ? 1.143 -1.726 18.224 1.00 92.75 91 LEU A CA 1
ATOM 717 C C . LEU A 1 91 ? -0.075 -2.238 17.433 1.00 92.75 91 LEU A C 1
ATOM 719 O O . LEU A 1 91 ? -0.856 -3.038 17.953 1.00 92.75 91 LEU A O 1
ATOM 723 N N . PHE A 1 92 ? -0.226 -1.787 16.186 1.00 92.38 92 PHE A N 1
ATOM 724 C CA . PHE A 1 92 ? -1.369 -2.113 15.331 1.00 92.38 92 PHE A CA 1
ATOM 725 C C . PHE A 1 92 ? -1.132 -3.304 14.394 1.00 92.38 92 PHE A C 1
ATOM 727 O O . PHE A 1 92 ? -2.088 -3.761 13.769 1.00 92.38 92 PHE A O 1
ATOM 734 N N . SER A 1 93 ? 0.069 -3.889 14.394 1.00 91.31 93 SER A N 1
ATOM 735 C CA . SER A 1 93 ? 0.436 -5.018 13.526 1.00 91.31 93 SER A CA 1
ATOM 736 C C . SER A 1 93 ? -0.541 -6.201 13.614 1.00 91.31 93 SER A C 1
ATOM 738 O O . SER A 1 93 ? -0.985 -6.702 12.573 1.00 91.31 93 SER A O 1
ATOM 740 N N . PRO A 1 94 ? -1.005 -6.620 14.813 1.00 91.56 94 PRO A N 1
ATOM 741 C CA . PRO A 1 94 ? -2.029 -7.660 14.918 1.00 91.56 94 PRO A CA 1
ATOM 742 C C . PRO A 1 94 ? -3.381 -7.252 14.310 1.00 91.56 94 PRO A C 1
ATOM 744 O O . PRO A 1 94 ? -4.041 -8.077 13.678 1.00 91.56 94 PRO A O 1
ATOM 747 N N . CYS A 1 95 ? -3.782 -5.986 14.470 1.00 90.69 95 CYS A N 1
ATOM 748 C CA . CYS A 1 95 ? -5.030 -5.458 13.914 1.00 90.69 95 CYS A CA 1
ATOM 749 C C . CYS A 1 95 ? -4.966 -5.415 12.384 1.00 90.69 95 CYS A C 1
ATOM 751 O O . CYS A 1 95 ? -5.883 -5.891 11.717 1.00 90.69 95 CYS A O 1
ATOM 753 N N . THR A 1 96 ? -3.866 -4.914 11.814 1.00 90.44 96 THR A N 1
ATOM 754 C CA . THR A 1 96 ? -3.662 -4.904 10.362 1.00 90.44 96 THR A CA 1
ATOM 755 C C . THR A 1 96 ? -3.638 -6.306 9.792 1.00 90.44 96 THR A C 1
ATOM 757 O O . THR A 1 96 ? -4.252 -6.542 8.755 1.00 90.44 96 THR A O 1
ATOM 760 N N . LYS A 1 97 ? -2.993 -7.260 10.470 1.00 91.06 97 LYS A N 1
ATOM 761 C CA . LYS A 1 97 ? -3.005 -8.654 10.031 1.00 91.06 97 LYS A CA 1
ATOM 762 C C . LYS A 1 97 ? -4.427 -9.210 9.940 1.00 91.06 97 LYS A C 1
ATOM 764 O O . LYS A 1 97 ? -4.765 -9.784 8.913 1.00 91.06 97 LYS A O 1
ATOM 769 N N . SER A 1 98 ? -5.268 -8.969 10.949 1.00 90.81 98 SER A N 1
ATOM 770 C CA . SER A 1 98 ? -6.683 -9.378 10.923 1.00 90.81 98 SER A CA 1
ATOM 771 C C . SER A 1 98 ? -7.422 -8.792 9.715 1.00 90.81 98 SER A C 1
ATOM 773 O O . SER A 1 98 ? -8.136 -9.495 9.002 1.00 90.81 98 SER A O 1
ATOM 775 N N . VAL A 1 99 ? -7.200 -7.503 9.439 1.00 90.38 99 VAL A N 1
ATOM 776 C CA . VAL A 1 99 ? -7.805 -6.816 8.289 1.00 90.38 99 VAL A CA 1
ATOM 777 C C . VAL A 1 99 ? -7.293 -7.386 6.964 1.00 90.38 99 VAL A C 1
ATOM 779 O O . VAL A 1 99 ? -8.081 -7.606 6.050 1.00 90.38 99 VAL A O 1
ATOM 782 N N . LEU A 1 100 ? -5.990 -7.645 6.841 1.00 90.88 100 LEU A N 1
ATOM 783 C CA . LEU A 1 100 ? -5.393 -8.225 5.637 1.00 90.88 100 LEU A CA 1
ATOM 784 C C . LEU A 1 100 ? -5.888 -9.650 5.383 1.00 90.88 100 LEU A C 1
ATOM 786 O O . LEU A 1 100 ? -6.172 -9.989 4.235 1.00 90.88 100 LEU A O 1
ATOM 790 N N . ASP A 1 101 ? -6.030 -10.458 6.433 1.00 92.38 101 ASP A N 1
ATOM 791 C CA . ASP A 1 101 ? -6.561 -11.816 6.338 1.00 92.38 101 ASP A CA 1
ATOM 792 C C . ASP A 1 101 ? -7.996 -11.784 5.784 1.00 92.38 101 ASP A C 1
ATOM 794 O O . ASP A 1 101 ? -8.306 -12.525 4.849 1.00 92.38 101 ASP A O 1
ATOM 798 N N . HIS A 1 102 ? -8.842 -10.859 6.255 1.00 90.75 102 HIS A N 1
ATOM 799 C CA . HIS A 1 102 ? -10.172 -10.640 5.676 1.00 90.75 102 HIS A CA 1
ATOM 800 C C . HIS A 1 102 ? -10.106 -10.165 4.217 1.00 90.75 102 HIS A C 1
ATOM 802 O O . HIS A 1 102 ? -10.744 -10.756 3.342 1.00 90.75 102 HIS A O 1
ATOM 808 N N . LEU A 1 103 ? -9.308 -9.127 3.935 1.00 90.81 103 LEU A N 1
ATOM 809 C CA . LEU A 1 103 ? -9.175 -8.562 2.590 1.00 90.81 103 LEU A CA 1
ATOM 810 C C . LEU A 1 103 ? -8.664 -9.588 1.581 1.00 90.81 103 LEU A C 1
ATOM 812 O O . LEU A 1 103 ? -9.027 -9.493 0.417 1.00 90.81 103 LEU A O 1
ATOM 816 N N . SER A 1 104 ? -7.865 -10.569 2.009 1.00 92.12 104 SER A N 1
ATOM 817 C CA . SER A 1 104 ? -7.349 -11.646 1.157 1.00 92.12 104 SER A CA 1
ATOM 818 C C . SER A 1 104 ? -8.416 -12.646 0.689 1.00 92.12 104 SER A C 1
ATOM 820 O O . SER A 1 104 ? -8.163 -13.428 -0.230 1.00 92.12 104 SER A O 1
ATOM 822 N N . GLY A 1 105 ? -9.596 -12.626 1.314 1.00 93.94 105 GLY A N 1
ATOM 823 C CA . GLY A 1 105 ? -10.709 -13.513 1.011 1.00 93.94 105 GLY A CA 1
ATOM 824 C C . GLY A 1 105 ? -11.591 -13.002 -0.126 1.00 93.94 105 GLY A C 1
ATOM 825 O O . GLY A 1 105 ? -11.144 -12.770 -1.250 1.00 93.94 105 GLY A O 1
ATOM 826 N N . GLU A 1 106 ? -12.879 -12.875 0.174 1.00 93.81 106 GLU A N 1
ATOM 827 C CA . GLU A 1 106 ? -13.918 -12.481 -0.780 1.00 93.81 106 GLU A CA 1
ATOM 828 C C . GLU A 1 106 ? -13.678 -11.082 -1.394 1.00 93.81 106 GLU A C 1
ATOM 830 O O . GLU A 1 106 ? -13.668 -11.003 -2.626 1.00 93.81 106 GLU A O 1
ATOM 835 N N . PRO A 1 107 ? -13.274 -10.042 -0.627 1.00 93.94 107 PRO A N 1
ATOM 836 C CA . PRO A 1 107 ? -12.961 -8.729 -1.201 1.00 93.94 107 PRO A CA 1
ATOM 837 C C . PRO A 1 107 ? -11.841 -8.768 -2.249 1.00 93.94 107 PRO A C 1
ATOM 839 O O . PRO A 1 107 ? -11.869 -8.030 -3.238 1.00 93.94 107 PRO A O 1
ATOM 842 N N . PHE A 1 108 ? -10.846 -9.646 -2.076 1.00 94.00 108 PHE A N 1
ATOM 843 C CA . PHE A 1 108 ? -9.802 -9.825 -3.082 1.00 94.00 108 PHE A CA 1
ATOM 844 C C . PHE A 1 108 ? -10.353 -10.461 -4.360 1.00 94.00 108 PHE A C 1
ATOM 846 O O . PHE A 1 108 ? -9.954 -10.063 -5.451 1.00 94.00 108 PHE A O 1
ATOM 853 N N . GLN A 1 109 ? -11.289 -11.410 -4.258 1.00 95.94 109 GLN A N 1
ATOM 854 C CA . GLN A 1 109 ? -11.934 -11.994 -5.438 1.00 95.94 109 GLN A CA 1
ATOM 855 C C . GLN A 1 109 ? -12.778 -10.965 -6.191 1.00 95.94 109 GLN A C 1
ATOM 857 O O . GLN A 1 109 ? -12.711 -10.903 -7.419 1.00 95.94 109 GLN A O 1
ATOM 862 N N . GLU A 1 110 ? -13.523 -10.118 -5.483 1.00 96.25 110 GLU A N 1
ATOM 863 C CA . GLU A 1 110 ? -14.244 -9.007 -6.107 1.00 96.25 110 GLU A CA 1
ATOM 864 C C . GLU A 1 110 ? -13.283 -8.041 -6.808 1.00 96.25 110 GLU A C 1
ATOM 866 O O . GLU A 1 110 ? -13.511 -7.666 -7.960 1.00 96.25 110 GLU A O 1
ATOM 871 N N . TYR A 1 111 ? -12.160 -7.701 -6.162 1.00 95.69 111 TYR A N 1
ATOM 872 C CA . TYR A 1 111 ? -11.109 -6.893 -6.776 1.00 95.69 111 TYR A CA 1
ATOM 873 C C . TYR A 1 111 ? -10.600 -7.522 -8.078 1.00 95.69 111 TYR A C 1
ATOM 875 O O . TYR A 1 111 ? -10.556 -6.823 -9.093 1.00 95.69 111 TYR A O 1
ATOM 883 N N . LEU A 1 112 ? -10.276 -8.820 -8.081 1.00 95.38 112 LEU A N 1
ATOM 884 C CA . LEU A 1 112 ? -9.800 -9.546 -9.266 1.00 95.38 112 LEU A CA 1
ATOM 885 C C . LEU A 1 112 ? -10.808 -9.533 -10.424 1.00 95.38 112 LEU A C 1
ATOM 887 O O . LEU A 1 112 ? -10.402 -9.503 -11.582 1.00 95.38 112 LEU A O 1
ATOM 891 N N . ASN A 1 113 ? -12.106 -9.527 -10.120 1.00 95.62 113 ASN A N 1
ATOM 892 C CA . ASN A 1 113 ? -13.177 -9.477 -11.118 1.00 95.62 113 ASN A CA 1
ATOM 893 C C . ASN A 1 113 ? -13.572 -8.044 -11.522 1.00 95.62 113 ASN A C 1
ATOM 895 O O . ASN A 1 113 ? -14.443 -7.854 -12.372 1.00 95.62 113 ASN A O 1
ATOM 899 N N . SER A 1 114 ? -12.961 -7.026 -10.913 1.00 96.38 114 SER A N 1
ATOM 900 C CA . SER A 1 114 ? -13.276 -5.620 -11.158 1.00 96.38 114 SER A CA 1
ATOM 901 C C . SER A 1 114 ? -12.399 -4.995 -12.249 1.00 96.38 114 SER A C 1
ATOM 903 O O . SER A 1 114 ? -11.267 -5.410 -12.502 1.00 96.38 114 SER A O 1
ATOM 905 N N . MET A 1 115 ? -12.860 -3.868 -12.799 1.00 96.81 115 MET A N 1
ATOM 906 C CA . MET A 1 115 ? -12.067 -3.041 -13.723 1.00 96.81 115 MET A CA 1
ATOM 907 C C . MET A 1 115 ? -10.755 -2.502 -13.119 1.00 96.81 115 MET A C 1
ATOM 909 O O . MET A 1 115 ? -9.865 -2.062 -13.854 1.00 96.81 115 MET A O 1
ATOM 913 N N . TYR A 1 116 ? -10.621 -2.486 -11.788 1.00 96.25 116 TYR A N 1
ATOM 914 C CA . TYR A 1 116 ? -9.398 -2.032 -11.128 1.00 96.25 116 TYR A CA 1
ATOM 915 C C . TYR A 1 116 ? -8.264 -3.038 -11.317 1.00 96.25 116 TYR A C 1
ATOM 917 O O . TYR A 1 116 ? -7.123 -2.630 -11.546 1.00 96.25 116 TYR A O 1
ATOM 925 N N . PHE A 1 117 ? -8.577 -4.335 -11.311 1.00 97.06 117 PHE A N 1
ATOM 926 C CA . PHE A 1 117 ? -7.590 -5.361 -11.614 1.00 97.06 117 PHE A CA 1
ATOM 927 C C . PHE A 1 117 ? -7.170 -5.323 -13.088 1.00 97.06 117 PHE A C 1
ATOM 929 O O . PHE A 1 117 ? -5.975 -5.368 -13.379 1.00 97.06 117 PHE A O 1
ATOM 936 N N . ASP A 1 118 ? -8.102 -5.090 -14.016 1.00 96.38 118 ASP A N 1
ATOM 937 C CA . ASP A 1 118 ? -7.761 -4.868 -15.430 1.00 96.38 118 ASP A CA 1
ATOM 938 C C . ASP A 1 118 ? -6.800 -3.684 -15.607 1.00 96.38 118 ASP A C 1
ATOM 940 O O . ASP A 1 118 ? -5.815 -3.759 -16.351 1.00 96.38 118 ASP A O 1
ATOM 944 N N . ARG A 1 119 ? -7.039 -2.579 -14.888 1.00 97.12 119 ARG A N 1
ATOM 945 C CA . ARG A 1 119 ? -6.129 -1.427 -14.882 1.00 97.12 119 ARG A CA 1
ATOM 946 C C . ARG A 1 119 ? -4.758 -1.796 -14.319 1.00 97.12 119 ARG A C 1
ATOM 948 O O . ARG A 1 119 ? -3.745 -1.364 -14.867 1.00 97.12 119 ARG A O 1
ATOM 955 N N . PHE A 1 120 ? -4.706 -2.587 -13.253 1.00 96.00 120 PHE A N 1
ATOM 956 C CA . PHE A 1 120 ? -3.453 -3.089 -12.696 1.00 96.00 120 PHE A CA 1
ATOM 957 C C . PHE A 1 120 ? -2.678 -3.948 -13.708 1.00 96.00 120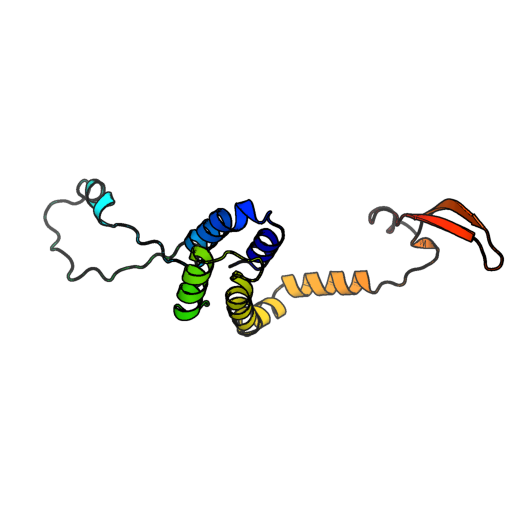 PHE A C 1
ATOM 959 O O . PHE A 1 120 ? -1.467 -3.776 -13.852 1.00 96.00 120 PHE A O 1
ATOM 966 N N . LEU A 1 121 ? -3.355 -4.805 -14.478 1.00 95.50 121 LEU A N 1
ATOM 967 C CA . LEU A 1 121 ? -2.716 -5.599 -15.534 1.00 95.50 121 LEU A CA 1
ATOM 968 C C . LEU A 1 121 ? -2.127 -4.728 -16.648 1.00 95.50 121 LEU A C 1
ATOM 970 O O . LEU A 1 121 ? -1.032 -5.018 -17.130 1.00 95.50 121 LEU A O 1
ATOM 974 N N . GLN A 1 122 ? -2.795 -3.633 -17.018 1.00 95.44 122 GLN A N 1
ATOM 975 C CA . GLN A 1 122 ? -2.244 -2.661 -17.971 1.00 95.44 122 GLN A CA 1
ATOM 976 C C . GLN A 1 122 ? -0.927 -2.061 -17.457 1.00 95.44 122 GLN A C 1
ATOM 978 O O . GLN A 1 122 ? 0.044 -1.972 -18.207 1.00 95.44 122 GLN A O 1
ATOM 983 N N . TRP A 1 123 ? -0.853 -1.721 -16.167 1.00 95.88 123 TRP A N 1
ATOM 984 C CA . TRP A 1 123 ? 0.388 -1.256 -15.541 1.00 95.88 123 TRP A CA 1
ATOM 985 C C . TRP A 1 123 ? 1.468 -2.335 -15.498 1.00 95.88 123 TRP A C 1
ATOM 987 O O . TRP A 1 123 ? 2.617 -2.052 -15.827 1.00 95.88 123 TRP A O 1
ATOM 997 N N . LYS A 1 124 ? 1.116 -3.585 -15.175 1.00 94.38 124 LYS A N 1
ATOM 998 C CA . LYS A 1 124 ? 2.063 -4.711 -15.223 1.00 94.38 124 LYS A CA 1
ATOM 999 C C . LYS A 1 124 ? 2.583 -4.988 -16.625 1.00 94.38 124 LYS A C 1
ATOM 1001 O O . LYS A 1 124 ? 3.730 -5.396 -16.782 1.00 94.38 124 LYS A O 1
ATOM 1006 N N . TRP A 1 125 ? 1.773 -4.750 -17.647 1.00 93.50 125 TRP A N 1
ATOM 1007 C CA . TRP A 1 125 ? 2.222 -4.844 -19.028 1.00 93.50 125 TRP A CA 1
ATOM 1008 C C . TRP A 1 125 ? 3.206 -3.721 -19.397 1.00 93.50 125 TRP A C 1
ATOM 1010 O O . TRP A 1 125 ? 4.208 -3.995 -20.061 1.00 93.50 125 TRP A O 1
ATOM 1020 N N . LEU A 1 126 ? 2.970 -2.489 -18.927 1.00 90.44 126 LEU A N 1
ATOM 1021 C CA . LEU A 1 126 ? 3.896 -1.360 -19.102 1.00 90.44 126 LEU A CA 1
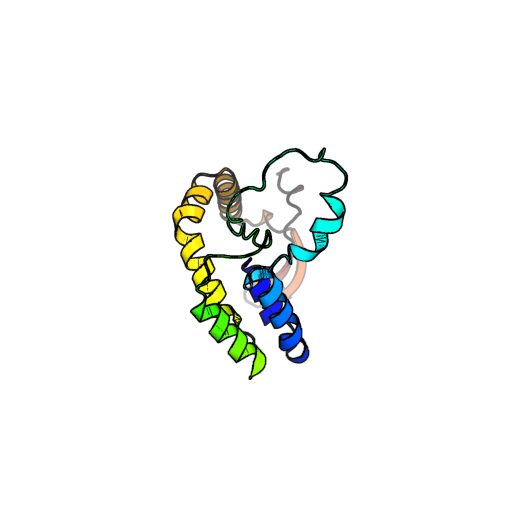ATOM 1022 C C . LEU A 1 126 ? 5.222 -1.576 -18.354 1.00 90.44 126 LEU A C 1
ATOM 1024 O O . LEU A 1 126 ? 6.285 -1.366 -18.927 1.00 90.44 126 LEU A O 1
ATOM 1028 N N . GLU A 1 127 ? 5.174 -2.076 -17.117 1.00 91.88 127 GLU A N 1
ATOM 1029 C CA . GLU A 1 127 ? 6.361 -2.394 -16.305 1.00 91.88 127 GLU A CA 1
ATOM 1030 C C . GLU A 1 127 ? 7.262 -3.453 -16.968 1.00 91.88 127 GLU A C 1
ATOM 1032 O O . GLU A 1 127 ? 8.474 -3.468 -16.770 1.00 91.88 127 GLU A O 1
ATOM 1037 N N . ARG A 1 128 ? 6.684 -4.342 -17.787 1.00 93.06 128 ARG A N 1
ATOM 1038 C CA . ARG A 1 128 ? 7.410 -5.412 -18.493 1.00 93.06 128 ARG A CA 1
ATOM 1039 C C . ARG A 1 128 ? 7.991 -4.987 -19.840 1.00 93.06 128 ARG A C 1
ATOM 1041 O O . ARG A 1 128 ? 8.598 -5.829 -20.507 1.00 93.06 128 ARG A O 1
ATOM 1048 N N . GLN A 1 129 ? 7.797 -3.741 -20.271 1.00 91.94 129 GLN A N 1
ATOM 1049 C CA . GLN A 1 129 ? 8.378 -3.276 -21.528 1.00 91.94 129 GLN A CA 1
ATOM 1050 C C . GLN A 1 129 ? 9.913 -3.321 -21.464 1.00 91.94 129 GLN A C 1
ATOM 1052 O O . GLN A 1 129 ? 10.508 -3.029 -20.424 1.00 91.94 129 GLN A O 1
ATOM 1057 N N . PRO A 1 130 ? 10.584 -3.711 -22.559 1.00 90.44 130 PRO A N 1
ATOM 1058 C CA . PRO A 1 130 ? 12.032 -3.817 -22.568 1.00 90.44 130 PRO A CA 1
ATOM 1059 C C . PRO A 1 130 ? 12.680 -2.442 -22.403 1.00 90.44 130 PRO A C 1
ATOM 1061 O O . PRO A 1 130 ? 12.389 -1.499 -23.139 1.00 90.44 130 PRO A O 1
ATOM 1064 N N . VAL A 1 131 ? 13.640 -2.361 -21.487 1.00 90.12 131 VAL A N 1
ATOM 1065 C CA . VAL A 1 131 ? 14.521 -1.200 -21.378 1.00 90.12 131 VAL A CA 1
ATOM 1066 C C . VAL A 1 131 ? 15.555 -1.270 -22.497 1.00 90.12 131 VAL A C 1
ATOM 1068 O O . VAL A 1 131 ? 16.305 -2.240 -22.624 1.00 90.12 131 VAL A O 1
ATOM 1071 N N . THR A 1 132 ? 15.606 -0.229 -23.319 1.00 88.12 132 THR A N 1
ATOM 1072 C CA . THR A 1 132 ? 16.536 -0.109 -24.444 1.00 88.12 132 THR A CA 1
ATOM 1073 C C . THR A 1 132 ? 17.439 1.107 -24.262 1.00 88.12 132 THR A C 1
ATOM 1075 O O . THR A 1 132 ? 17.256 1.920 -23.357 1.00 88.12 132 THR A O 1
ATOM 1078 N N . LYS A 1 133 ? 18.423 1.284 -25.152 1.00 85.75 133 LYS A N 1
ATOM 1079 C CA . LYS A 1 133 ? 19.285 2.481 -25.141 1.00 85.75 133 LYS A CA 1
ATOM 1080 C C . LYS A 1 133 ? 18.496 3.783 -25.324 1.00 85.75 133 LYS A C 1
ATOM 1082 O O . LYS A 1 133 ? 18.979 4.827 -24.906 1.00 85.75 133 LYS A O 1
ATOM 1087 N N . ASN A 1 134 ? 17.300 3.705 -25.908 1.00 84.94 134 ASN A N 1
ATOM 1088 C CA . ASN A 1 134 ? 16.429 4.851 -26.154 1.00 84.94 134 ASN A CA 1
ATOM 1089 C C . ASN A 1 134 ? 15.505 5.153 -24.966 1.00 84.94 134 ASN A C 1
ATOM 1091 O O . ASN A 1 134 ? 14.907 6.221 -24.927 1.00 84.94 134 ASN A O 1
ATOM 1095 N N . THR A 1 135 ? 15.416 4.252 -23.981 1.00 85.31 135 THR A N 1
ATOM 1096 C CA . THR A 1 135 ? 14.656 4.482 -22.741 1.00 85.31 135 THR A CA 1
ATOM 1097 C C . THR A 1 135 ? 15.265 5.605 -21.904 1.00 85.31 135 THR A C 1
ATOM 1099 O O . THR A 1 135 ? 14.590 6.192 -21.070 1.00 85.31 135 THR A O 1
ATOM 1102 N N . PHE A 1 136 ? 16.537 5.936 -22.127 1.00 88.19 136 PHE A N 1
ATOM 1103 C CA . PHE A 1 136 ? 17.242 6.929 -21.335 1.00 88.19 136 PHE A CA 1
ATOM 1104 C C . PHE A 1 136 ? 17.844 8.026 -22.203 1.00 88.19 136 PHE A C 1
ATOM 1106 O O . PHE A 1 136 ? 18.633 7.768 -23.113 1.00 88.19 136 PHE A O 1
ATOM 1113 N N . ARG A 1 137 ? 17.563 9.277 -21.841 1.00 87.94 137 ARG A N 1
ATOM 1114 C CA . ARG A 1 137 ? 18.279 10.439 -22.363 1.00 87.94 137 ARG A CA 1
ATOM 1115 C C . ARG A 1 137 ? 19.556 10.641 -21.551 1.00 87.94 137 ARG A C 1
ATOM 1117 O O . ARG A 1 137 ? 19.515 10.779 -20.329 1.00 87.94 137 ARG A O 1
ATOM 1124 N N . GLN A 1 138 ? 20.699 10.655 -22.229 1.00 88.88 138 GLN A N 1
ATOM 1125 C CA . GLN A 1 138 ? 22.005 10.859 -21.601 1.00 88.88 138 GLN A CA 1
ATOM 1126 C C . GLN A 1 138 ? 22.306 12.354 -21.455 1.00 88.88 138 GLN A C 1
ATOM 1128 O O . GLN A 1 138 ? 22.133 13.110 -22.409 1.00 88.88 138 GLN A O 1
ATOM 1133 N N . TYR A 1 139 ? 22.773 12.774 -20.274 1.00 88.94 139 TYR A N 1
ATOM 1134 C CA . TYR A 1 139 ? 23.045 14.186 -19.976 1.00 88.94 139 TYR A CA 1
ATOM 1135 C C . TYR A 1 139 ? 24.534 14.495 -19.855 1.00 88.94 139 TYR A C 1
ATOM 1137 O O . TYR A 1 139 ? 25.037 15.383 -20.537 1.00 88.94 139 TYR A O 1
ATOM 1145 N N . ARG A 1 140 ? 25.255 13.794 -18.971 1.00 91.88 140 ARG A N 1
ATOM 1146 C CA . ARG A 1 140 ? 26.691 14.035 -18.755 1.00 91.88 140 ARG A CA 1
ATOM 1147 C C . ARG A 1 140 ? 27.420 12.823 -18.196 1.00 91.88 140 ARG A C 1
ATOM 1149 O O . ARG A 1 140 ? 26.817 11.976 -17.542 1.00 91.88 140 ARG A O 1
ATOM 1156 N N . VAL A 1 141 ? 28.736 12.789 -18.394 1.00 91.88 141 VAL A N 1
ATOM 1157 C CA . VAL A 1 141 ? 29.633 11.803 -17.778 1.00 91.88 141 VAL A CA 1
ATOM 1158 C C . VAL A 1 141 ? 29.920 12.202 -16.330 1.00 91.88 141 VAL A C 1
ATOM 1160 O O . VAL A 1 141 ? 30.296 13.340 -16.062 1.00 91.88 141 VAL A O 1
ATOM 1163 N N . LEU A 1 142 ? 29.761 11.257 -15.404 1.00 94.19 142 LEU A N 1
ATOM 1164 C CA . LEU A 1 142 ? 30.078 11.414 -13.981 1.00 94.19 142 LEU A CA 1
ATOM 1165 C C . LEU A 1 142 ? 31.448 10.825 -13.611 1.00 94.19 142 LEU A C 1
ATOM 1167 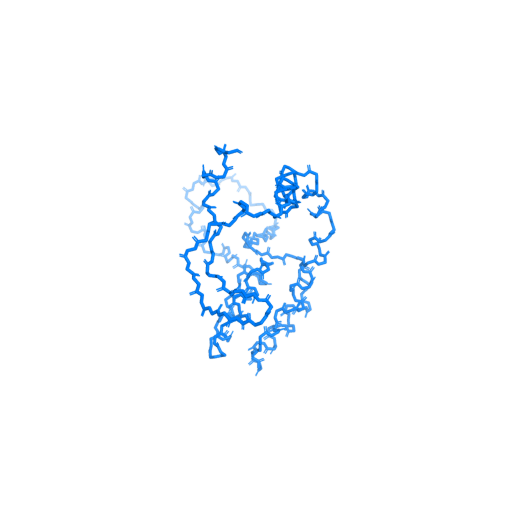O O . LEU A 1 142 ? 32.031 11.212 -12.604 1.00 94.19 142 LEU A O 1
ATOM 1171 N N . GLY A 1 143 ? 31.980 9.896 -14.410 1.00 92.56 143 GLY A N 1
ATOM 1172 C CA . GLY A 1 143 ? 33.324 9.346 -14.217 1.00 92.56 143 GLY A CA 1
ATOM 1173 C C . GLY A 1 143 ? 33.700 8.307 -15.272 1.00 92.56 143 GLY A C 1
ATOM 1174 O O . GLY A 1 143 ? 32.820 7.731 -15.911 1.00 92.56 143 GLY A O 1
ATOM 1175 N N . LYS A 1 144 ? 35.004 8.059 -15.448 1.00 94.19 144 LYS A N 1
ATOM 1176 C CA . LYS A 1 144 ? 35.558 7.108 -16.429 1.00 94.19 144 LYS A CA 1
ATOM 1177 C C . LYS A 1 144 ? 36.514 6.118 -15.755 1.00 94.19 144 LYS A C 1
ATOM 1179 O O . LYS A 1 144 ? 37.229 6.501 -14.833 1.00 94.19 144 LYS A O 1
ATOM 1184 N N . GLY A 1 145 ? 36.536 4.867 -16.215 1.00 93.44 145 GLY A N 1
ATOM 1185 C CA . GLY A 1 145 ? 37.436 3.813 -15.732 1.00 93.44 145 GLY A CA 1
ATOM 1186 C C . GLY A 1 145 ? 37.715 2.742 -16.795 1.00 93.44 145 GLY A C 1
ATOM 1187 O O . GLY A 1 145 ? 37.233 2.837 -17.920 1.00 93.44 145 GLY A O 1
ATOM 1188 N N . GLY A 1 146 ? 38.483 1.704 -16.441 1.00 93.94 146 GLY A N 1
ATOM 1189 C CA . GLY A 1 146 ? 38.965 0.685 -17.394 1.00 93.94 146 GLY A CA 1
ATOM 1190 C C . GLY A 1 146 ? 37.885 -0.176 -18.071 1.00 93.94 146 GLY A C 1
ATOM 1191 O O . GLY A 1 146 ? 38.155 -0.767 -19.109 1.00 93.94 146 GLY A O 1
ATOM 1192 N N . PHE A 1 147 ? 36.666 -0.213 -17.524 1.00 90.69 147 PHE A N 1
ATOM 1193 C CA . PHE A 1 147 ? 35.528 -0.977 -18.060 1.00 90.69 147 PHE A CA 1
ATOM 1194 C C . PHE A 1 147 ? 34.373 -0.086 -18.548 1.00 90.69 147 PHE A C 1
ATOM 1196 O O . PHE A 1 147 ? 33.263 -0.572 -18.751 1.00 90.69 147 PHE A O 1
ATOM 1203 N N . GLY A 1 148 ? 34.620 1.216 -18.731 1.00 91.12 148 GLY A N 1
ATOM 1204 C CA . GLY A 1 148 ? 33.653 2.147 -19.311 1.00 91.12 148 GLY A CA 1
ATOM 1205 C C . GLY A 1 148 ? 33.427 3.417 -18.495 1.00 91.12 148 GLY A C 1
ATOM 1206 O O . GLY A 1 148 ? 34.224 3.805 -17.637 1.00 91.12 148 GLY A O 1
ATOM 1207 N N . GLU A 1 149 ? 32.319 4.087 -18.798 1.00 93.69 149 GLU A N 1
ATOM 1208 C CA . GLU A 1 149 ? 31.964 5.400 -18.264 1.00 93.69 149 GLU A CA 1
ATOM 1209 C C . GLU A 1 149 ? 30.659 5.316 -17.466 1.00 93.69 149 GLU A C 1
ATOM 1211 O O . GLU A 1 149 ? 29.731 4.601 -17.843 1.00 93.69 149 GLU A O 1
ATOM 1216 N N . ARG A 1 150 ? 30.566 6.067 -16.365 1.00 89.88 150 ARG A N 1
ATOM 1217 C CA . ARG A 1 150 ? 29.298 6.295 -15.663 1.00 89.88 150 ARG A CA 1
ATOM 1218 C C . ARG A 1 150 ? 28.659 7.568 -16.188 1.00 89.88 150 ARG A C 1
ATOM 1220 O O . ARG A 1 150 ? 29.294 8.623 -16.169 1.00 89.88 150 ARG A O 1
ATOM 1227 N N . LEU A 1 151 ? 27.402 7.471 -16.608 1.00 91.94 151 LEU A N 1
ATOM 1228 C CA . LEU A 1 151 ? 26.620 8.582 -17.141 1.00 91.94 151 LEU A CA 1
ATOM 1229 C C . LEU A 1 151 ? 25.465 8.924 -16.203 1.00 91.94 151 LEU A C 1
ATOM 1231 O O . LEU A 1 151 ? 24.849 8.042 -15.610 1.00 91.94 151 LEU A O 1
ATOM 1235 N N . GLN A 1 152 ? 25.151 10.210 -16.114 1.00 92.31 152 GLN A N 1
ATOM 1236 C CA . GLN A 1 152 ? 23.870 10.679 -15.616 1.00 92.31 152 GLN A CA 1
ATOM 1237 C C . GLN A 1 152 ? 22.857 10.601 -16.758 1.00 92.31 152 GLN A C 1
ATOM 1239 O O . GLN A 1 152 ? 23.080 11.178 -17.829 1.00 92.31 152 GLN A O 1
ATOM 1244 N N . VAL A 1 153 ? 21.753 9.901 -16.518 1.00 91.69 153 VAL A N 1
ATOM 1245 C CA . VAL A 1 153 ? 20.675 9.707 -17.489 1.00 91.69 153 VAL A CA 1
ATOM 1246 C C . VAL A 1 153 ? 19.317 10.007 -16.852 1.00 91.69 153 VAL A C 1
ATOM 1248 O O . VAL A 1 153 ? 19.195 9.952 -15.630 1.00 91.69 153 VAL A O 1
ATOM 1251 N N . GLN A 1 154 ? 18.315 10.334 -17.666 1.00 90.88 154 GLN A N 1
ATOM 1252 C CA . GLN A 1 154 ? 16.923 10.507 -17.234 1.00 90.88 154 GLN A CA 1
ATOM 1253 C C . GLN A 1 154 ? 16.011 9.668 -18.123 1.00 90.88 154 GLN A C 1
ATOM 1255 O O . GLN A 1 154 ? 16.246 9.573 -19.330 1.00 90.88 154 GLN A O 1
ATOM 1260 N N . GLU A 1 155 ? 14.967 9.101 -17.534 1.00 85.56 155 GLU A N 1
ATOM 1261 C CA . GLU A 1 155 ? 13.840 8.565 -18.289 1.00 85.56 155 GLU A CA 1
ATOM 1262 C C . GLU A 1 155 ? 13.009 9.745 -18.834 1.00 85.56 155 GLU A C 1
ATOM 1264 O O . GLU A 1 155 ? 12.634 10.626 -18.053 1.00 85.56 155 GLU A O 1
ATOM 1269 N N . PRO A 1 156 ? 12.802 9.848 -20.159 1.00 77.50 156 PRO A N 1
ATOM 1270 C CA . PRO A 1 156 ? 12.015 10.926 -20.744 1.00 77.50 156 PRO A CA 1
ATOM 1271 C C . PRO A 1 156 ? 10.551 10.834 -20.294 1.00 77.50 156 PRO A C 1
ATOM 1273 O O . PRO A 1 156 ? 10.068 9.763 -19.932 1.00 77.50 156 PRO A O 1
ATOM 1276 N N . ASP A 1 157 ? 9.839 11.962 -20.321 1.00 70.25 157 ASP A N 1
ATOM 1277 C CA . ASP A 1 157 ? 8.418 12.001 -19.962 1.00 70.25 157 ASP A CA 1
ATOM 1278 C C . ASP A 1 157 ? 7.620 11.037 -20.862 1.00 70.25 157 ASP A C 1
ATOM 1280 O O . ASP A 1 157 ? 7.874 10.918 -22.065 1.00 70.25 157 ASP A O 1
ATOM 1284 N N . VAL A 1 158 ? 6.616 10.369 -20.292 1.00 61.88 158 VAL A N 1
ATOM 1285 C CA . VAL A 1 158 ? 5.761 9.370 -20.956 1.00 61.88 158 VAL A CA 1
ATOM 1286 C C . VAL A 1 158 ? 5.086 9.952 -22.210 1.00 61.88 158 VAL A C 1
ATOM 1288 O O . VAL A 1 158 ? 4.742 9.222 -23.137 1.00 61.88 158 VAL A O 1
ATOM 1291 N N . ARG A 1 159 ? 4.936 11.283 -22.282 1.00 55.47 159 ARG A N 1
ATOM 1292 C CA . ARG A 1 159 ? 4.417 12.006 -23.457 1.00 55.47 159 ARG A CA 1
ATOM 1293 C C . ARG A 1 159 ? 5.406 12.120 -24.622 1.00 55.47 159 ARG A C 1
ATOM 1295 O O . ARG A 1 159 ? 4.962 12.220 -25.762 1.00 55.47 159 ARG A O 1
ATOM 1302 N N . GLU A 1 160 ? 6.713 12.095 -24.368 1.00 52.47 160 GLU A N 1
ATOM 1303 C CA . GLU A 1 160 ? 7.747 12.107 -25.416 1.00 52.47 160 GLU A CA 1
ATOM 1304 C C . GLU A 1 160 ? 8.047 10.696 -25.945 1.00 52.47 160 GLU A C 1
ATOM 1306 O O . GLU A 1 160 ? 8.401 10.539 -27.112 1.00 52.47 160 GLU A O 1
ATOM 1311 N N . ALA A 1 161 ? 7.842 9.659 -25.126 1.00 51.28 161 ALA A N 1
ATOM 1312 C CA . ALA A 1 161 ? 8.100 8.265 -25.497 1.00 51.28 161 ALA A CA 1
ATOM 1313 C C . ALA A 1 161 ? 7.166 7.714 -26.599 1.00 51.28 161 ALA A C 1
ATOM 1315 O O . ALA A 1 161 ? 7.468 6.684 -27.194 1.00 51.28 161 ALA A O 1
ATOM 1316 N N . ALA A 1 162 ? 6.049 8.391 -26.896 1.00 47.25 162 ALA A N 1
ATOM 1317 C CA . ALA A 1 162 ? 5.066 7.966 -27.899 1.00 47.25 162 ALA A CA 1
ATOM 1318 C C . ALA A 1 162 ? 5.390 8.399 -29.349 1.00 47.25 162 ALA A C 1
ATOM 1320 O O . ALA A 1 162 ? 4.605 8.111 -30.251 1.00 47.25 162 ALA A O 1
ATOM 1321 N N . PHE A 1 163 ? 6.507 9.100 -29.586 1.00 42.50 163 PHE A N 1
ATOM 1322 C CA . PHE A 1 163 ? 6.825 9.718 -30.886 1.00 42.50 163 PHE A CA 1
ATOM 1323 C C . PHE A 1 163 ? 8.026 9.117 -31.639 1.00 42.50 163 PHE A C 1
ATOM 1325 O O . PHE A 1 163 ? 8.508 9.737 -32.591 1.00 42.50 163 PHE A O 1
ATOM 1332 N N . HIS A 1 164 ? 8.491 7.916 -31.282 1.00 41.22 164 HIS A N 1
ATOM 1333 C CA . HIS A 1 164 ? 9.599 7.252 -31.981 1.00 41.22 164 HIS A CA 1
ATOM 1334 C C . HIS A 1 164 ? 9.324 5.795 -32.337 1.00 41.22 164 HIS A C 1
ATOM 1336 O O . HIS A 1 164 ? 8.775 5.066 -31.485 1.00 41.22 164 HIS A O 1
#

Foldseek 3Di:
DPPVLLVVLLPDDQVCNLVSLVVCLVQAPDQDDPPPVPCVVPPVPPDDDDDDDDPDDDPPRPGRPRYDPLFDPVLSVQLVVCSVPPGDSCSCVSVVVSVVVVCVPPVVVVCCVDVVVVVVVVVVVVVPDDDDPVQWDWDDWPDADPVGTDTDIDGDDPVVVVPD

Sequence (164 aa):
MPVWVEAEYEIAPDEKLGEKGKEIMMKYLTPEDIDLEKDEGKFNRILPASVEAPPAAHRVLTESPAYVPEVSPELIQQTEEKLENSPCKELFSPCTKSVLDHLSGEPFQEYLNSMYFDRFLQWKWLERQPVTKNTFRQYRVLGKGGFGERLQVQEPDVREAAFH